Protein AF-A0A817MST2-F1 (afdb_monomer)

Radius of gyration: 18.47 Å; Cα contacts (8 Å, |Δi|>4): 54; chains: 1; bounding box: 35×29×58 Å

Foldseek 3Di:
DDPPPPPDDDPDPQDPDDPDDPDPVQQADPVRAGFFPDWDFDPDPGDIDTGGDGPVRVVCVVPDPDDDDDPPPPDDRPNDDDD

Solvent-accessible surface area (backbone atoms only — not comparable to full-atom values): 5932 Å² total; per-residue (Å²): 135,90,79,77,76,82,88,77,82,82,76,77,78,79,73,86,82,71,92,82,71,85,58,75,80,64,39,34,46,97,86,70,44,67,20,53,75,40,80,46,73,53,76,99,74,74,51,70,52,71,43,75,46,44,72,67,57,50,51,49,62,76,72,46,96,73,83,89,78,81,78,80,80,80,75,65,57,95,83,46,87,81,132

pLDDT: mean 71.88, std 14.33, range [45.09, 91.25]

Structure (mmCIF, N/CA/C/O backbone):
data_AF-A0A817MST2-F1
#
_entry.id   AF-A0A817MST2-F1
#
loop_
_atom_site.group_PDB
_atom_site.id
_atom_site.type_symbol
_atom_site.label_atom_id
_atom_site.label_alt_id
_atom_site.label_comp_id
_atom_site.label_asym_id
_atom_site.label_entity_id
_atom_site.label_seq_id
_atom_site.pdbx_PDB_ins_code
_atom_site.Cartn_x
_atom_site.Cartn_y
_atom_site.Cartn_z
_atom_site.occupancy
_atom_site.B_iso_or_equiv
_atom_site.auth_seq_id
_atom_site.auth_comp_id
_atom_site.auth_asym_id
_atom_site.auth_atom_id
_atom_site.pdbx_PDB_model_num
ATOM 1 N N . SER A 1 1 ? -10.956 1.103 -49.851 1.00 45.09 1 SER A N 1
ATOM 2 C CA . SER A 1 1 ? -10.549 2.423 -49.334 1.00 45.09 1 SER A CA 1
ATOM 3 C C . SER A 1 1 ? -9.920 2.270 -47.966 1.00 45.09 1 SER A C 1
ATOM 5 O O . SER A 1 1 ? -10.584 1.833 -47.034 1.00 45.09 1 SER A O 1
ATOM 7 N N . GLY A 1 2 ? -8.607 2.497 -47.887 1.00 47.38 2 GLY A N 1
ATOM 8 C CA . GLY A 1 2 ? -7.784 2.205 -46.718 1.00 47.38 2 GLY A CA 1
ATOM 9 C C . GLY A 1 2 ? -8.027 3.175 -45.567 1.00 47.38 2 GLY A C 1
ATOM 10 O O . GLY A 1 2 ? -7.613 4.325 -45.618 1.00 47.38 2 GLY A O 1
ATOM 11 N N . LEU A 1 3 ? -8.640 2.674 -44.500 1.00 50.56 3 LEU A N 1
ATOM 12 C CA . LEU A 1 3 ? -8.618 3.287 -43.173 1.00 50.56 3 LEU A CA 1
ATOM 13 C C . LEU A 1 3 ? -7.688 2.468 -42.271 1.00 50.56 3 LEU A C 1
ATOM 15 O O . LEU A 1 3 ? -8.052 2.042 -41.177 1.00 50.56 3 LEU A O 1
ATOM 19 N N . HIS A 1 4 ? -6.454 2.245 -42.734 1.00 48.72 4 HIS A N 1
ATOM 20 C CA . HIS A 1 4 ? -5.359 1.907 -41.834 1.00 48.72 4 HIS A CA 1
ATOM 21 C C . HIS A 1 4 ? -5.102 3.157 -40.987 1.00 48.72 4 HIS A C 1
ATOM 23 O O . HIS A 1 4 ? -4.363 4.056 -41.374 1.00 48.72 4 HIS A O 1
ATOM 29 N N . LYS A 1 5 ? -5.795 3.254 -39.847 1.00 51.91 5 LYS A N 1
ATOM 30 C CA . LYS A 1 5 ? -5.532 4.262 -38.820 1.00 51.91 5 LYS A CA 1
ATOM 31 C C . LYS A 1 5 ? -4.067 4.141 -38.416 1.00 51.91 5 LYS A C 1
ATOM 33 O O . LYS A 1 5 ? -3.691 3.243 -37.666 1.00 51.91 5 LYS A O 1
ATOM 38 N N . THR A 1 6 ? -3.253 5.069 -38.897 1.00 54.38 6 THR A N 1
ATOM 39 C CA . THR A 1 6 ? -1.857 5.284 -38.525 1.00 54.38 6 THR A CA 1
ATOM 40 C C . THR A 1 6 ? -1.768 5.737 -37.058 1.00 54.38 6 THR A C 1
ATOM 42 O O . THR A 1 6 ? -1.405 6.867 -36.763 1.00 54.38 6 THR A O 1
ATOM 45 N N . ARG A 1 7 ? -2.117 4.871 -36.094 1.00 53.34 7 ARG A N 1
ATOM 46 C CA . ARG A 1 7 ? -1.907 5.086 -34.646 1.00 53.34 7 ARG A CA 1
ATOM 47 C C . ARG A 1 7 ? -0.498 4.666 -34.226 1.00 53.34 7 ARG A C 1
ATOM 49 O O . ARG A 1 7 ? -0.309 3.898 -33.289 1.00 53.34 7 ARG A O 1
ATOM 56 N N . ARG A 1 8 ? 0.513 5.132 -34.948 1.00 58.72 8 ARG A N 1
ATOM 57 C CA . ARG A 1 8 ? 1.912 4.972 -34.544 1.00 58.72 8 ARG A CA 1
ATOM 58 C C . ARG A 1 8 ? 2.629 6.278 -34.801 1.00 58.72 8 ARG A C 1
ATOM 60 O O . ARG A 1 8 ? 3.197 6.450 -35.871 1.00 58.72 8 ARG A O 1
ATOM 67 N N . ARG A 1 9 ? 2.568 7.195 -33.838 1.00 54.22 9 ARG A N 1
ATOM 68 C CA . ARG A 1 9 ? 3.556 8.266 -33.657 1.00 54.22 9 ARG A CA 1
ATOM 69 C C . ARG A 1 9 ? 3.326 8.901 -32.287 1.00 54.22 9 ARG A C 1
ATOM 71 O O . ARG A 1 9 ? 2.287 9.502 -32.062 1.00 54.22 9 ARG A O 1
ATOM 78 N N . ALA A 1 10 ? 4.303 8.706 -31.404 1.00 61.12 10 ALA A N 1
ATOM 79 C CA . ALA A 1 10 ? 4.419 9.279 -30.063 1.00 61.12 10 ALA A CA 1
ATOM 80 C C . ALA A 1 10 ? 3.478 8.727 -28.974 1.00 61.12 10 ALA A C 1
ATOM 82 O O . ALA A 1 10 ? 2.849 9.486 -28.245 1.00 61.12 10 ALA A O 1
ATOM 83 N N . LEU A 1 11 ? 3.446 7.403 -28.788 1.00 59.66 11 LEU A N 1
ATOM 84 C CA . LEU A 1 11 ? 3.261 6.919 -27.416 1.00 59.66 11 LEU A CA 1
ATOM 85 C C . LEU A 1 11 ? 4.595 7.148 -26.690 1.00 59.66 11 LEU A C 1
ATOM 87 O O . LEU A 1 11 ? 5.630 6.784 -27.261 1.00 59.66 11 LEU A O 1
ATOM 91 N N . PRO A 1 12 ? 4.610 7.782 -25.504 1.00 64.69 12 PRO A N 1
ATOM 92 C CA . PRO A 1 12 ? 5.834 7.883 -24.726 1.00 64.69 12 PRO A CA 1
ATOM 93 C C . PRO A 1 12 ? 6.371 6.467 -24.476 1.00 64.69 12 PRO A C 1
ATOM 95 O O . PRO A 1 12 ? 5.571 5.545 -24.268 1.00 64.69 12 PRO A O 1
ATOM 98 N N . PRO A 1 13 ? 7.697 6.262 -24.548 1.00 66.25 13 PRO A N 1
ATOM 99 C CA . PRO A 1 13 ? 8.278 4.971 -24.220 1.00 66.25 13 PRO A CA 1
ATOM 100 C C . PRO A 1 13 ? 7.824 4.575 -22.816 1.00 66.25 13 PRO A C 1
ATOM 102 O O . PRO A 1 13 ? 7.787 5.415 -21.913 1.00 66.25 13 PRO A O 1
ATOM 105 N N . VAL A 1 14 ? 7.441 3.307 -22.653 1.00 60.59 14 VAL A N 1
ATOM 106 C CA . VAL A 1 14 ? 7.072 2.782 -21.339 1.00 60.59 14 VAL A CA 1
ATOM 107 C C . VAL A 1 14 ? 8.292 2.966 -20.434 1.00 60.59 14 VAL A C 1
ATOM 109 O O . VAL A 1 14 ? 9.374 2.502 -20.796 1.00 60.59 14 VAL A O 1
ATOM 112 N N . PRO A 1 15 ? 8.174 3.688 -19.309 1.00 64.38 15 PRO A N 1
ATOM 113 C CA . PRO A 1 15 ? 9.312 3.892 -18.431 1.00 64.38 15 PRO A CA 1
ATOM 114 C C . PRO A 1 15 ? 9.772 2.535 -17.895 1.00 64.38 15 PRO A C 1
ATOM 116 O O . PRO A 1 15 ? 8.967 1.777 -17.361 1.00 64.38 15 PRO A O 1
ATOM 119 N N . HIS A 1 16 ? 11.057 2.227 -18.083 1.00 59.66 16 HIS A N 1
ATOM 120 C CA . HIS A 1 16 ? 11.668 0.964 -17.653 1.00 59.66 16 HIS A CA 1
ATOM 121 C C . HIS A 1 16 ? 12.273 1.055 -16.250 1.00 59.66 16 HIS A C 1
ATOM 123 O O . HIS A 1 16 ? 12.262 0.071 -15.527 1.00 59.66 16 HIS A O 1
ATOM 129 N N . ASP A 1 17 ? 12.722 2.248 -15.849 1.00 61.47 17 ASP A N 1
ATOM 130 C CA . ASP A 1 17 ? 13.277 2.519 -14.526 1.00 61.47 17 ASP A CA 1
ATOM 131 C C . ASP A 1 17 ? 12.805 3.890 -14.054 1.00 61.47 17 ASP A C 1
ATOM 133 O O . ASP A 1 17 ? 13.332 4.935 -14.443 1.00 61.47 17 ASP A O 1
ATOM 137 N N . GLN A 1 18 ? 11.790 3.902 -13.195 1.00 61.19 18 GLN A N 1
ATOM 138 C CA . GLN A 1 18 ? 11.391 5.108 -12.488 1.00 61.19 18 GLN A CA 1
ATOM 139 C C . GLN A 1 18 ? 11.515 4.854 -10.993 1.00 61.19 18 GLN A C 1
ATOM 141 O O . GLN A 1 18 ? 10.934 3.912 -10.454 1.00 61.19 18 GLN A O 1
ATOM 146 N N . LYS A 1 19 ? 12.253 5.728 -10.297 1.00 65.38 19 LYS A N 1
ATOM 147 C CA . LYS A 1 19 ? 12.187 5.816 -8.835 1.00 65.38 19 LYS A CA 1
ATOM 148 C C . LYS A 1 19 ? 10.778 6.278 -8.471 1.00 65.38 19 LYS A C 1
ATOM 150 O O . LYS A 1 19 ? 10.522 7.472 -8.348 1.00 65.38 19 LYS A O 1
ATOM 155 N N . PHE A 1 20 ? 9.852 5.333 -8.358 1.00 71.25 20 PHE A N 1
ATOM 156 C CA . PHE A 1 20 ? 8.484 5.623 -7.970 1.00 71.25 20 PHE A CA 1
ATOM 157 C C . PHE A 1 20 ? 8.501 6.044 -6.499 1.00 71.25 20 PHE A C 1
ATOM 159 O O . PHE A 1 20 ? 8.901 5.278 -5.618 1.00 71.25 20 PHE A O 1
ATOM 166 N N . VAL A 1 21 ? 8.122 7.290 -6.239 1.00 78.75 21 VAL A N 1
ATOM 167 C CA . VAL A 1 21 ? 7.832 7.815 -4.903 1.00 78.75 21 VAL A CA 1
ATOM 168 C C . VAL A 1 21 ? 6.329 8.010 -4.872 1.00 78.75 21 VAL A C 1
ATOM 170 O O . VAL A 1 21 ? 5.793 8.644 -5.775 1.00 78.75 21 VAL A O 1
ATOM 173 N N . VAL A 1 22 ? 5.652 7.420 -3.886 1.00 81.44 22 VAL A N 1
ATOM 174 C CA . VAL A 1 22 ? 4.198 7.580 -3.763 1.00 81.44 22 VAL A CA 1
ATOM 175 C C . VAL A 1 22 ? 3.923 9.016 -3.310 1.00 81.44 22 VAL A C 1
ATOM 177 O O . VAL A 1 22 ? 4.457 9.420 -2.275 1.00 81.44 22 VAL A O 1
ATOM 180 N N . PRO A 1 23 ? 3.145 9.805 -4.071 1.00 85.06 23 PRO A N 1
ATOM 181 C CA . PRO A 1 23 ? 2.794 11.158 -3.661 1.00 85.06 23 PRO A CA 1
ATOM 182 C C . PRO A 1 23 ? 2.003 11.175 -2.340 1.00 85.06 23 PRO A C 1
ATOM 184 O O . PRO A 1 23 ? 1.180 10.281 -2.132 1.00 85.06 23 PRO A O 1
ATOM 187 N N . PRO A 1 24 ? 2.165 12.208 -1.487 1.00 83.06 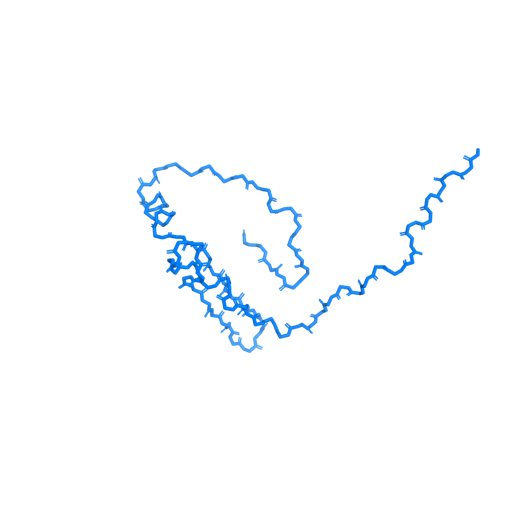24 PRO A N 1
ATOM 188 C CA . PRO A 1 24 ? 1.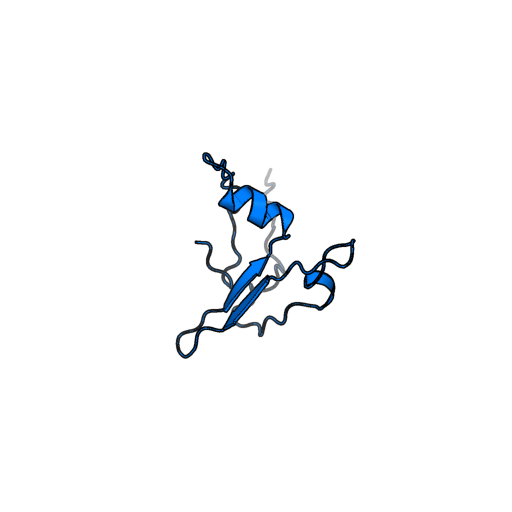470 12.301 -0.198 1.00 83.06 24 PRO A CA 1
ATOM 189 C C . PRO A 1 24 ? -0.053 12.181 -0.296 1.00 83.06 24 PRO A C 1
ATOM 191 O O . PRO A 1 24 ? -0.685 11.607 0.581 1.00 83.06 24 PRO A O 1
ATOM 194 N N . VAL A 1 25 ? -0.634 12.657 -1.401 1.00 85.31 25 VAL A N 1
ATOM 195 C CA . VAL A 1 25 ? -2.082 12.603 -1.664 1.00 85.31 25 VAL A CA 1
ATOM 196 C C . VAL A 1 25 ? -2.652 11.184 -1.761 1.00 85.31 25 VAL A C 1
ATOM 198 O O . VAL A 1 25 ? -3.859 11.026 -1.668 1.00 85.31 25 VAL A O 1
ATOM 201 N N . TYR A 1 26 ? -1.810 10.163 -1.950 1.00 82.31 26 TYR A N 1
ATOM 202 C CA . TYR A 1 26 ? -2.228 8.756 -1.987 1.00 82.31 26 TYR A CA 1
ATOM 203 C C . TYR A 1 26 ? -1.924 8.007 -0.685 1.00 82.31 26 TYR A C 1
ATOM 205 O O . TYR A 1 26 ? -2.169 6.804 -0.594 1.00 82.31 26 TYR A O 1
ATOM 213 N N . LEU A 1 27 ? -1.350 8.687 0.312 1.00 86.38 27 LEU A N 1
ATOM 214 C CA . LEU A 1 27 ? -1.124 8.102 1.633 1.00 86.38 27 LEU A CA 1
ATOM 215 C C . LEU A 1 27 ? -2.418 8.046 2.445 1.00 86.38 27 LEU A C 1
ATOM 217 O O . LEU A 1 27 ? -2.534 7.202 3.334 1.00 86.38 27 LEU A O 1
ATOM 221 N N . GLU A 1 28 ? -3.375 8.916 2.119 1.00 91.25 28 GLU A N 1
ATOM 222 C CA . GLU A 1 28 ? -4.626 9.097 2.844 1.00 91.25 28 GLU A CA 1
ATOM 223 C C . GLU A 1 28 ? -5.845 9.037 1.910 1.00 91.25 28 GLU A C 1
ATOM 225 O O . GLU A 1 28 ? -5.752 9.321 0.715 1.00 91.25 28 GLU A O 1
ATOM 230 N N . THR A 1 29 ? -7.000 8.672 2.464 1.00 86.38 29 THR A N 1
ATOM 231 C CA . THR A 1 29 ? -8.309 8.792 1.810 1.00 86.38 29 THR A CA 1
ATOM 232 C C . THR A 1 29 ? -8.771 10.257 1.785 1.00 86.38 29 THR A C 1
ATOM 234 O O . THR A 1 29 ? -8.208 11.120 2.461 1.00 86.38 29 THR A O 1
ATOM 237 N N . TYR A 1 30 ? -9.857 10.566 1.065 1.00 87.25 30 TYR A N 1
ATOM 238 C CA . TYR A 1 30 ? -10.482 11.901 1.119 1.00 87.25 30 TYR A CA 1
ATOM 239 C C . TYR A 1 30 ? -10.953 12.301 2.529 1.00 87.25 30 TYR A C 1
ATOM 241 O O . TYR A 1 30 ? -11.060 13.491 2.824 1.00 87.25 30 TYR A O 1
ATOM 249 N N . SER A 1 31 ? -11.183 11.317 3.401 1.00 87.56 31 SER A N 1
ATOM 250 C CA . SER A 1 31 ? -11.551 11.496 4.809 1.00 87.56 31 SER A CA 1
ATOM 251 C C . SER A 1 31 ? -10.339 11.653 5.738 1.00 87.56 31 SER A C 1
ATOM 253 O O . SER A 1 31 ? -10.519 11.747 6.949 1.00 87.56 31 SER A O 1
ATOM 255 N N . LYS A 1 32 ? -9.115 11.729 5.188 1.00 84.75 32 LYS A N 1
ATOM 256 C CA . LYS A 1 32 ? -7.831 11.808 5.915 1.00 84.75 32 LYS A CA 1
ATOM 257 C C . LYS A 1 32 ? -7.476 10.557 6.725 1.00 84.75 32 LYS A C 1
ATOM 259 O O . LYS A 1 32 ? -6.744 10.626 7.710 1.00 84.75 32 LYS A O 1
ATOM 264 N N . GLU A 1 33 ? -7.985 9.401 6.319 1.00 86.31 33 GLU A N 1
ATOM 265 C CA . GLU A 1 33 ? -7.634 8.123 6.941 1.00 86.31 33 GLU A CA 1
ATOM 266 C C . GLU A 1 33 ? -6.447 7.505 6.218 1.00 86.31 33 GLU A C 1
ATOM 268 O O . GLU A 1 33 ? -6.327 7.627 5.000 1.00 86.31 33 GLU A O 1
ATOM 273 N N . ARG A 1 34 ? -5.568 6.813 6.947 1.00 86.31 34 ARG A N 1
ATOM 274 C CA . ARG A 1 34 ? -4.404 6.156 6.344 1.00 86.31 34 ARG A CA 1
ATOM 275 C C . ARG A 1 34 ? -4.859 5.087 5.349 1.00 86.31 34 ARG A C 1
ATOM 277 O O . ARG A 1 34 ? -5.541 4.145 5.735 1.00 86.31 34 ARG A O 1
ATOM 284 N N . PHE A 1 35 ? -4.409 5.215 4.103 1.00 89.44 35 PHE A N 1
ATOM 285 C CA . PHE A 1 35 ? -4.755 4.309 3.009 1.00 89.44 35 PHE A CA 1
ATOM 286 C C . PHE A 1 35 ? -3.568 3.461 2.540 1.00 89.44 35 PHE A C 1
ATOM 288 O O . PHE A 1 35 ? -3.714 2.261 2.322 1.00 89.44 35 PHE A O 1
ATOM 295 N N . LEU A 1 36 ? -2.365 4.038 2.433 1.00 89.25 36 LEU A N 1
ATOM 296 C CA . LEU A 1 36 ? -1.145 3.249 2.226 1.00 89.25 36 LEU A CA 1
ATOM 297 C C . LEU A 1 36 ? -0.730 2.621 3.563 1.00 89.25 36 LEU A C 1
ATOM 299 O O . LEU A 1 36 ? -0.125 3.279 4.412 1.00 89.25 36 LEU A O 1
ATOM 303 N N . ILE A 1 37 ? -1.058 1.346 3.753 1.00 88.50 37 ILE A N 1
ATOM 304 C CA . ILE A 1 37 ? -0.813 0.630 5.013 1.00 88.50 37 ILE A CA 1
ATOM 305 C C . ILE A 1 37 ? 0.544 -0.072 5.045 1.00 88.50 37 ILE A C 1
ATOM 307 O O . ILE A 1 37 ? 1.089 -0.317 6.120 1.00 88.50 37 ILE A O 1
ATOM 311 N N . TYR A 1 38 ? 1.107 -0.384 3.876 1.00 85.81 38 TYR A N 1
ATOM 312 C CA . TYR A 1 38 ? 2.386 -1.068 3.773 1.00 85.81 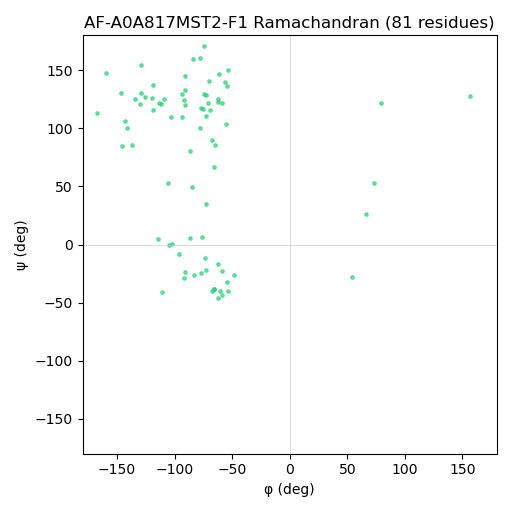38 TYR A CA 1
ATOM 313 C C . TYR A 1 38 ? 3.149 -0.607 2.538 1.00 85.81 38 TYR A C 1
ATOM 315 O O . TYR A 1 38 ? 2.622 -0.617 1.429 1.00 85.81 38 TYR A O 1
ATOM 323 N N . ASP A 1 39 ? 4.413 -0.245 2.728 1.00 86.12 39 ASP A N 1
ATOM 324 C CA . ASP A 1 39 ? 5.342 0.072 1.651 1.00 86.12 39 ASP A CA 1
ATOM 325 C C . ASP A 1 39 ? 6.730 -0.431 2.030 1.00 86.12 39 ASP A C 1
ATOM 327 O O . ASP A 1 39 ? 7.406 0.125 2.899 1.00 86.12 39 ASP A O 1
ATOM 331 N N . LYS A 1 40 ? 7.154 -1.520 1.389 1.00 84.25 40 LYS A N 1
ATOM 332 C CA . LYS A 1 40 ? 8.468 -2.111 1.616 1.00 84.25 40 LYS A CA 1
ATOM 333 C C . LYS A 1 40 ? 9.177 -2.341 0.298 1.00 84.25 40 LYS A C 1
ATOM 335 O O . LYS A 1 40 ? 8.750 -3.126 -0.548 1.00 84.25 40 LYS A O 1
ATOM 340 N N . ARG A 1 41 ? 10.342 -1.714 0.167 1.00 78.56 41 ARG A N 1
ATOM 341 C CA . ARG A 1 41 ? 11.314 -2.047 -0.874 1.00 78.56 41 ARG A CA 1
ATOM 342 C C . ARG A 1 41 ? 12.030 -3.335 -0.460 1.00 78.56 41 ARG A C 1
ATOM 344 O O . ARG A 1 41 ? 12.675 -3.366 0.588 1.00 78.56 41 ARG A O 1
ATOM 351 N N . LYS A 1 42 ? 11.889 -4.410 -1.239 1.00 70.50 42 LYS A N 1
ATOM 352 C CA . LYS A 1 42 ? 12.729 -5.607 -1.096 1.00 70.50 42 LYS A CA 1
ATOM 353 C C . LYS A 1 42 ? 14.148 -5.262 -1.555 1.00 70.50 42 LYS A C 1
ATOM 355 O O . LYS A 1 42 ? 14.339 -4.485 -2.490 1.00 70.50 42 LYS A O 1
ATOM 360 N N . SER A 1 43 ? 15.145 -5.787 -0.846 1.00 62.31 43 SER A N 1
ATOM 361 C CA . SER A 1 43 ? 16.553 -5.507 -1.128 1.00 62.31 43 SER A CA 1
ATOM 362 C C . SER A 1 43 ? 17.078 -6.310 -2.327 1.00 62.31 43 SER A C 1
ATOM 364 O O . SER A 1 43 ? 16.498 -7.321 -2.714 1.00 62.31 43 SER A O 1
ATOM 366 N N . GLN A 1 44 ? 18.190 -5.807 -2.875 1.00 52.34 44 GLN A N 1
ATOM 367 C CA . GLN A 1 44 ? 19.160 -6.361 -3.842 1.00 52.34 44 GLN A CA 1
ATOM 368 C C . GLN A 1 44 ? 18.662 -6.908 -5.197 1.00 52.34 44 GLN A C 1
ATOM 370 O O . GLN A 1 44 ? 19.402 -6.786 -6.166 1.00 52.34 44 GLN A O 1
ATOM 375 N N . TYR A 1 45 ? 17.430 -7.410 -5.316 1.00 54.25 45 TYR A N 1
ATOM 376 C CA . TYR A 1 45 ? 16.921 -8.067 -6.535 1.00 54.25 45 TYR A CA 1
ATOM 377 C C . TYR A 1 45 ? 15.781 -7.327 -7.248 1.00 54.25 45 TYR A C 1
ATOM 379 O O . TYR A 1 45 ? 15.266 -7.821 -8.242 1.00 54.25 45 TYR A O 1
ATOM 387 N N . GLY A 1 46 ? 15.421 -6.128 -6.779 1.00 61.50 46 GLY A N 1
ATOM 388 C CA . GLY A 1 46 ? 14.371 -5.313 -7.392 1.00 61.50 46 GLY A CA 1
ATOM 389 C C . GLY A 1 46 ? 12.972 -5.781 -6.989 1.00 61.50 46 GLY A C 1
ATOM 390 O O . GLY A 1 46 ? 12.597 -6.933 -7.151 1.00 61.50 46 GLY A O 1
ATOM 391 N N . GLY A 1 47 ? 12.197 -4.879 -6.394 1.00 73.44 47 GLY A N 1
ATOM 392 C CA . GLY A 1 47 ? 10.804 -5.140 -6.042 1.00 73.44 47 GLY A CA 1
ATOM 393 C C . GLY A 1 47 ? 10.338 -4.233 -4.913 1.00 73.44 47 GLY A C 1
ATOM 394 O O . GLY A 1 47 ? 10.973 -4.146 -3.863 1.00 73.44 47 GLY A O 1
ATOM 395 N N . ARG A 1 48 ? 9.222 -3.536 -5.112 1.00 79.62 48 ARG A N 1
ATOM 396 C CA . ARG A 1 48 ? 8.567 -2.722 -4.084 1.00 79.62 48 ARG A CA 1
ATOM 397 C C . ARG A 1 48 ? 7.173 -3.287 -3.871 1.00 79.62 48 ARG A C 1
ATOM 399 O O . ARG A 1 48 ? 6.364 -3.254 -4.788 1.00 79.62 48 ARG A O 1
ATOM 406 N N . LEU A 1 49 ? 6.910 -3.798 -2.673 1.00 80.19 49 LEU A N 1
ATOM 407 C CA . LEU A 1 49 ? 5.576 -4.236 -2.286 1.00 80.19 49 LEU A CA 1
ATOM 408 C C . LEU A 1 49 ? 4.860 -3.059 -1.632 1.00 80.19 49 LEU A C 1
ATOM 410 O O . LEU A 1 49 ? 5.325 -2.544 -0.614 1.00 80.19 49 LEU A O 1
ATOM 414 N N . MET A 1 50 ? 3.744 -2.657 -2.225 1.00 83.31 50 MET A N 1
ATOM 415 C CA . MET A 1 50 ? 2.847 -1.645 -1.679 1.00 83.31 50 MET A CA 1
ATOM 416 C C . MET A 1 50 ? 1.484 -2.285 -1.443 1.00 83.31 50 MET A C 1
ATOM 418 O O . MET A 1 50 ? 1.010 -3.034 -2.294 1.00 83.31 50 MET A O 1
ATOM 422 N N . MET A 1 51 ? 0.861 -1.989 -0.308 1.00 85.19 51 MET A N 1
ATOM 423 C CA . MET A 1 51 ? -0.513 -2.387 -0.018 1.00 85.19 51 MET A CA 1
ATOM 424 C C . MET A 1 51 ? -1.316 -1.155 0.365 1.00 85.19 51 MET A C 1
ATOM 426 O O . MET A 1 51 ? -0.930 -0.402 1.265 1.00 85.19 51 MET A O 1
ATOM 430 N N . PHE A 1 52 ? -2.437 -0.985 -0.323 1.00 87.19 52 PHE A N 1
ATOM 431 C CA . PHE A 1 52 ? -3.400 0.073 -0.081 1.00 87.19 52 PHE A CA 1
ATOM 432 C C . PHE A 1 52 ? -4.689 -0.568 0.422 1.00 87.19 52 PHE A C 1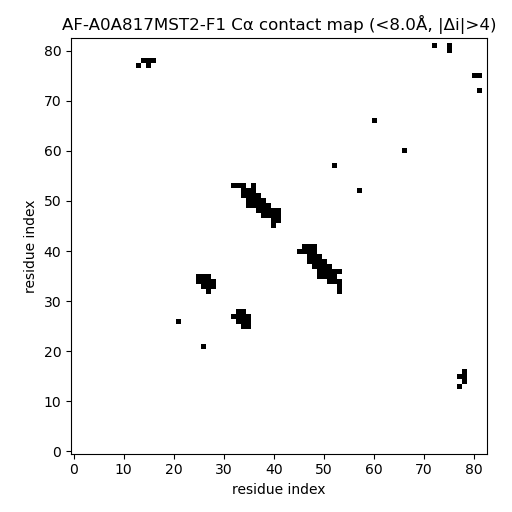
ATOM 434 O O . PHE A 1 52 ? -5.234 -1.436 -0.258 1.00 87.19 52 PHE A O 1
ATOM 441 N N . ALA A 1 53 ? -5.142 -0.177 1.608 1.00 88.62 53 ALA A N 1
ATOM 442 C CA . ALA A 1 53 ? -6.416 -0.610 2.164 1.00 88.62 53 ALA A CA 1
ATOM 443 C C . ALA A 1 53 ? -6.874 0.369 3.249 1.00 88.62 53 ALA A C 1
ATOM 445 O O . ALA A 1 53 ? -6.047 0.934 3.966 1.00 88.62 53 ALA A O 1
ATOM 446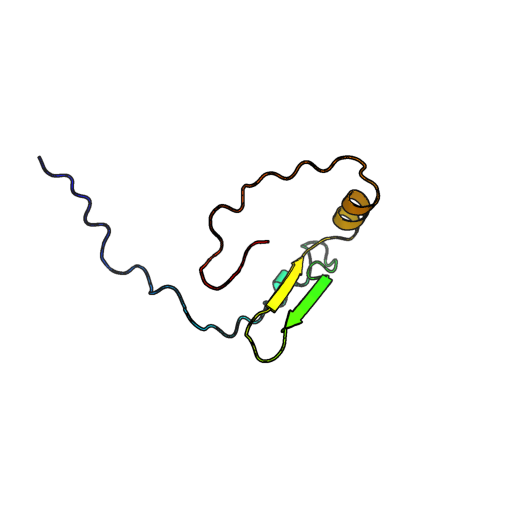 N N . SER A 1 54 ? -8.184 0.540 3.391 1.00 88.12 54 SER A N 1
ATOM 447 C CA . SER A 1 54 ? -8.771 1.173 4.570 1.00 88.12 54 SER A CA 1
ATOM 448 C C . SER A 1 54 ? -8.952 0.152 5.706 1.00 88.12 54 SER A C 1
ATOM 450 O O . SER A 1 54 ? -8.987 -1.058 5.446 1.00 88.12 54 SER A O 1
ATOM 452 N N . PRO A 1 55 ? -9.078 0.597 6.969 1.00 84.50 55 PRO A N 1
ATOM 453 C CA . PRO A 1 55 ? -9.385 -0.292 8.089 1.00 84.50 55 PRO A CA 1
ATOM 454 C C . PRO A 1 55 ? -10.644 -1.136 7.858 1.00 84.50 55 PRO A C 1
ATOM 456 O O . PRO A 1 55 ? -10.634 -2.328 8.139 1.00 84.50 55 PRO A O 1
ATOM 459 N N . GLU A 1 56 ? -11.689 -0.554 7.270 1.00 87.06 56 GLU A N 1
ATOM 460 C CA . GLU A 1 56 ? -12.955 -1.234 6.974 1.00 87.06 56 GLU A CA 1
ATOM 461 C C . GLU A 1 56 ? -12.758 -2.331 5.922 1.00 87.06 56 GLU A C 1
ATOM 463 O O . GLU A 1 56 ? -13.327 -3.412 6.031 1.00 87.06 56 GLU A O 1
ATOM 468 N N . GLN A 1 57 ? -11.914 -2.084 4.915 1.00 86.12 57 GLN A N 1
ATOM 469 C CA . GLN A 1 57 ? -11.577 -3.090 3.906 1.00 86.12 57 GLN A CA 1
ATOM 470 C C . GLN A 1 57 ? -10.805 -4.266 4.512 1.00 86.12 57 GLN A C 1
ATOM 472 O O . GLN A 1 57 ? -11.042 -5.410 4.130 1.00 86.12 57 GLN A O 1
ATOM 477 N N . LEU A 1 58 ? -9.897 -3.999 5.456 1.00 86.38 58 LEU A N 1
ATOM 478 C CA . LEU A 1 58 ? -9.189 -5.052 6.187 1.00 86.38 58 LEU A CA 1
ATOM 479 C C . LEU A 1 58 ? -10.130 -5.834 7.102 1.00 86.38 58 LEU A C 1
ATOM 481 O O . LEU A 1 58 ? -10.021 -7.053 7.182 1.00 86.38 58 LEU A O 1
ATOM 485 N N . ASP A 1 59 ? -11.055 -5.150 7.768 1.00 88.94 59 ASP A N 1
ATOM 486 C CA . ASP A 1 59 ? -12.027 -5.781 8.655 1.00 88.94 59 ASP A CA 1
ATOM 487 C C . ASP A 1 59 ? -12.930 -6.751 7.886 1.00 88.94 59 ASP A C 1
ATOM 489 O O . ASP A 1 59 ? -13.072 -7.913 8.268 1.00 88.94 59 ASP A O 1
ATOM 493 N N . VAL A 1 60 ? -13.433 -6.319 6.724 1.00 87.12 60 VAL A N 1
ATOM 494 C CA . VAL A 1 60 ? -14.156 -7.188 5.787 1.00 87.12 60 VAL A CA 1
ATOM 495 C C . VAL A 1 60 ? -13.272 -8.349 5.335 1.00 87.12 60 VAL A C 1
ATOM 497 O O . VAL A 1 60 ? -13.740 -9.484 5.319 1.00 87.12 60 VAL A O 1
ATOM 500 N N . LEU A 1 61 ? -12.000 -8.110 5.004 1.00 85.00 61 LEU A N 1
ATOM 501 C CA . LEU A 1 61 ? -11.083 -9.167 4.568 1.00 85.00 61 LEU A CA 1
ATOM 502 C C . LEU A 1 61 ? -10.873 -10.249 5.641 1.00 85.00 61 LEU A C 1
ATOM 504 O O . LEU A 1 61 ? -10.804 -11.426 5.297 1.00 85.00 61 LEU A O 1
ATOM 508 N N . PHE A 1 62 ? -10.765 -9.871 6.917 1.00 87.06 62 PHE A N 1
ATOM 509 C CA . PHE A 1 62 ? -10.506 -10.813 8.012 1.00 87.06 62 PHE A CA 1
ATOM 510 C C . PHE A 1 62 ? -11.757 -11.525 8.533 1.00 87.06 62 PHE A C 1
ATOM 512 O O . PHE A 1 62 ? -11.633 -12.631 9.057 1.00 87.06 62 PHE A O 1
ATOM 519 N N . HIS A 1 63 ? -12.937 -10.921 8.390 1.00 89.69 63 HIS A N 1
ATOM 520 C CA . HIS A 1 63 ? -14.193 -11.471 8.910 1.00 89.69 63 HIS A CA 1
ATOM 521 C C . HIS A 1 63 ? -15.106 -12.078 7.835 1.00 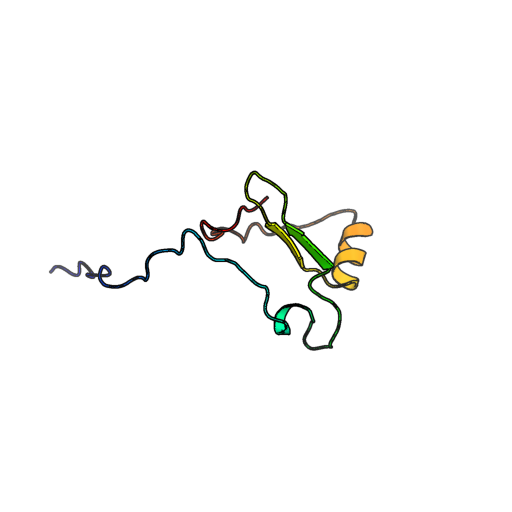89.69 63 HIS A C 1
ATOM 523 O O . HIS A 1 63 ? -16.186 -12.566 8.165 1.00 89.69 63 HIS A O 1
ATOM 529 N N . SER A 1 64 ? -14.705 -12.061 6.560 1.00 85.44 64 SER A N 1
ATOM 530 C CA . SER A 1 64 ? -15.481 -12.679 5.478 1.00 85.44 64 SER A CA 1
ATOM 531 C C . SER A 1 64 ? -15.060 -14.124 5.232 1.00 85.44 64 SER A C 1
ATOM 533 O O . SER A 1 64 ? -13.913 -14.391 4.881 1.00 85.4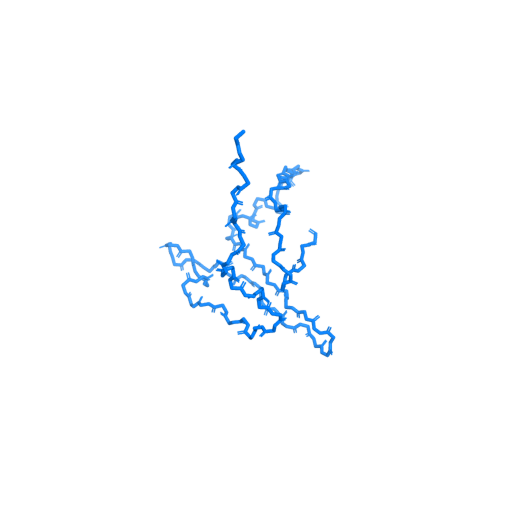4 64 SER A O 1
ATOM 535 N N . ASP A 1 65 ? -16.020 -15.048 5.297 1.00 87.19 65 ASP A N 1
ATOM 536 C CA . ASP A 1 65 ? -15.811 -16.459 4.935 1.00 87.19 65 ASP A CA 1
ATOM 537 C C . ASP A 1 65 ? -15.668 -16.672 3.415 1.00 87.19 65 ASP A C 1
ATOM 539 O O . ASP A 1 65 ? -15.132 -17.684 2.961 1.00 87.19 65 ASP A O 1
ATOM 543 N N . ILE A 1 66 ? -16.172 -15.728 2.609 1.00 82.38 66 ILE A N 1
ATOM 54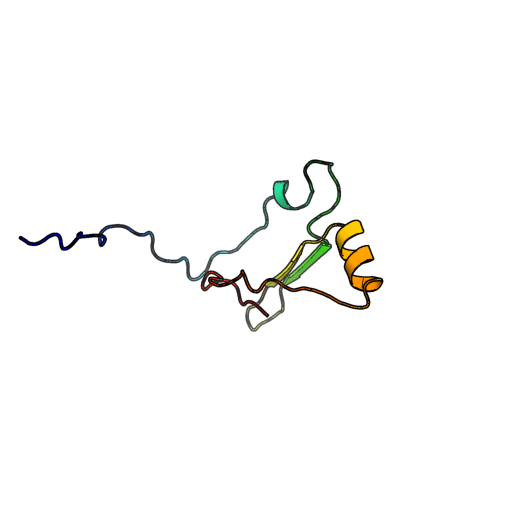4 C CA . ILE A 1 66 ? -16.185 -15.797 1.144 1.00 82.38 66 ILE A CA 1
ATOM 545 C C . ILE A 1 66 ? -15.724 -14.457 0.571 1.00 82.38 66 ILE A C 1
ATOM 547 O O . ILE A 1 66 ? -16.315 -13.415 0.850 1.00 82.38 66 ILE A O 1
ATOM 551 N N . LEU A 1 67 ? -14.700 -14.497 -0.284 1.00 74.56 67 LEU A N 1
ATOM 552 C CA . LEU A 1 67 ? -14.177 -13.331 -0.995 1.00 74.56 67 LEU A CA 1
ATOM 553 C C . LEU A 1 67 ? -14.476 -13.449 -2.489 1.00 74.56 67 LEU A C 1
ATOM 555 O O . LEU A 1 67 ? -14.029 -14.383 -3.156 1.00 74.56 67 LEU A O 1
ATOM 559 N N . PHE A 1 68 ? -15.200 -12.471 -3.027 1.00 70.12 68 PHE A N 1
ATOM 560 C CA . PHE A 1 68 ? -15.386 -12.322 -4.467 1.00 70.12 68 PHE A CA 1
ATOM 561 C C . PHE A 1 68 ? -14.322 -11.368 -5.000 1.00 70.12 68 PHE A C 1
ATOM 563 O O . PHE A 1 68 ? -14.358 -10.170 -4.726 1.00 70.12 68 PHE A O 1
ATOM 570 N N . VAL A 1 69 ? -13.364 -11.904 -5.751 1.00 67.88 69 VAL A N 1
ATOM 571 C CA . VAL A 1 69 ? -12.296 -11.114 -6.369 1.00 67.88 69 VAL A CA 1
ATOM 572 C C . VAL A 1 69 ? -12.619 -10.950 -7.850 1.00 67.88 69 VAL A C 1
ATOM 574 O O . VAL A 1 69 ? -12.563 -11.915 -8.611 1.00 67.88 69 VAL A O 1
ATOM 577 N N . ASP A 1 70 ? -12.978 -9.734 -8.261 1.00 62.53 70 ASP A N 1
ATOM 578 C CA . ASP A 1 70 ? -13.090 -9.403 -9.681 1.00 62.53 70 ASP A CA 1
ATOM 579 C C . ASP A 1 70 ? -11.676 -9.237 -10.258 1.00 62.53 70 ASP A C 1
ATOM 581 O O . ASP A 1 70 ? -10.899 -8.383 -9.831 1.00 62.53 70 ASP A O 1
ATOM 585 N N . GLY A 1 71 ? -11.312 -10.098 -11.208 1.00 54.97 71 GLY A N 1
ATOM 586 C CA . GLY A 1 71 ? -9.997 -10.135 -11.854 1.00 54.97 71 GLY A CA 1
ATOM 587 C C . GLY A 1 71 ? -9.755 -8.975 -12.828 1.00 54.97 71 GLY A C 1
ATOM 588 O O . GLY A 1 71 ? -9.118 -9.160 -13.866 1.00 54.97 71 GLY A O 1
ATOM 589 N N . THR A 1 72 ? -10.279 -7.782 -12.545 1.00 55.69 72 THR A N 1
ATOM 590 C CA . THR A 1 72 ? -10.231 -6.599 -13.418 1.00 55.69 72 THR A CA 1
ATOM 591 C C . THR A 1 72 ? -8.877 -5.884 -13.444 1.00 55.69 72 THR A C 1
ATOM 593 O O . THR A 1 72 ? -8.717 -4.883 -14.144 1.00 55.69 72 THR A O 1
ATOM 596 N N . PHE A 1 73 ? -7.844 -6.435 -12.812 1.00 50.31 73 PHE A N 1
ATOM 597 C CA . PHE A 1 73 ? -6.459 -6.032 -13.045 1.00 50.31 73 PHE A CA 1
ATOM 598 C C . PHE A 1 73 ? -5.908 -6.825 -14.237 1.00 50.31 73 PHE A C 1
ATOM 600 O O . PHE A 1 73 ? -5.277 -7.865 -14.094 1.00 50.31 73 PHE A O 1
ATOM 607 N N . ARG A 1 74 ? -6.236 -6.388 -15.457 1.00 46.66 74 ARG A N 1
ATOM 608 C CA . ARG A 1 74 ? -5.790 -7.068 -16.689 1.00 46.66 74 ARG A CA 1
ATOM 609 C C . ARG A 1 74 ? -4.538 -6.453 -17.314 1.00 46.66 74 ARG A C 1
ATOM 611 O O . ARG A 1 74 ? -4.008 -7.009 -18.270 1.00 46.66 74 ARG A O 1
ATOM 618 N N . VAL A 1 75 ? -4.075 -5.308 -16.807 1.00 50.56 75 VAL A N 1
ATOM 619 C CA . VAL A 1 75 ? -2.889 -4.618 -17.329 1.00 50.56 75 VAL A CA 1
ATOM 620 C C . VAL A 1 75 ? -2.148 -3.933 -16.182 1.00 50.56 75 VAL A C 1
ATOM 622 O O . VAL A 1 75 ? -2.349 -2.753 -15.905 1.00 50.56 75 VAL A O 1
ATOM 625 N N . SER A 1 76 ? -1.285 -4.680 -15.500 1.00 55.00 76 SER A N 1
ATOM 626 C CA . SER A 1 76 ? -0.257 -4.063 -14.670 1.00 55.00 76 SER A CA 1
ATOM 627 C C . SER A 1 76 ? 0.805 -3.452 -15.599 1.00 55.00 76 SER A C 1
ATOM 629 O O . SER A 1 76 ? 1.251 -4.136 -16.527 1.00 55.00 76 SER A O 1
ATOM 631 N N . PRO A 1 77 ? 1.193 -2.171 -15.445 1.00 60.06 77 PRO A N 1
ATOM 632 C CA . PRO A 1 77 ? 2.332 -1.623 -16.178 1.00 60.06 77 PRO A CA 1
ATOM 633 C C . PRO A 1 77 ? 3.571 -2.503 -15.959 1.00 60.06 77 PRO A C 1
ATOM 635 O O . PRO A 1 77 ? 3.715 -3.062 -14.881 1.00 60.06 77 PRO A O 1
ATOM 638 N N . ILE A 1 78 ? 4.498 -2.570 -16.924 1.00 62.97 78 ILE A N 1
ATOM 639 C CA . ILE A 1 78 ? 5.744 -3.378 -16.838 1.00 62.97 78 ILE A CA 1
ATOM 640 C C . ILE A 1 78 ? 6.516 -3.178 -15.517 1.00 62.97 78 ILE A C 1
ATOM 642 O O . ILE A 1 78 ? 7.236 -4.065 -15.077 1.00 62.97 78 ILE A O 1
ATOM 646 N N . LEU A 1 79 ? 6.355 -2.017 -14.883 1.00 60.59 79 LEU A N 1
ATOM 647 C CA . LEU A 1 79 ? 6.979 -1.653 -13.611 1.00 60.59 79 LEU A CA 1
ATOM 648 C C . LEU A 1 79 ? 6.378 -2.341 -12.374 1.00 60.59 79 LEU A C 1
ATOM 650 O O . LEU A 1 79 ? 6.936 -2.219 -11.284 1.00 60.59 79 LEU A O 1
ATOM 654 N N . PHE A 1 80 ? 5.232 -3.002 -12.510 1.00 60.31 80 PHE A N 1
ATOM 655 C CA . PHE A 1 80 ? 4.494 -3.597 -11.409 1.00 60.31 80 PHE A CA 1
ATOM 656 C C . PHE A 1 80 ? 4.162 -5.049 -11.739 1.00 60.31 80 PHE A C 1
ATOM 658 O O . PHE A 1 80 ? 3.610 -5.358 -12.795 1.00 60.31 80 PHE A O 1
ATOM 665 N N . GLU A 1 81 ? 4.457 -5.939 -10.802 1.00 60.72 81 GLU A N 1
ATOM 666 C CA . GLU A 1 81 ? 3.975 -7.313 -10.843 1.00 60.72 81 GLU A CA 1
ATOM 667 C C . GLU A 1 81 ? 2.647 -7.387 -10.094 1.00 60.72 81 GLU A C 1
ATOM 669 O O . GLU A 1 81 ? 2.509 -6.854 -8.990 1.00 60.72 81 GLU A O 1
ATOM 674 N N . GLN A 1 82 ? 1.667 -8.034 -10.715 1.00 59.91 82 GLN A N 1
ATOM 675 C CA . GLN A 1 82 ? 0.417 -8.395 -10.069 1.00 59.91 82 GLN A CA 1
ATOM 676 C C . GLN A 1 82 ? 0.556 -9.816 -9.529 1.00 59.91 82 GLN A C 1
ATOM 678 O O . GLN A 1 82 ? 0.991 -10.705 -10.262 1.00 59.91 82 GLN A O 1
ATOM 683 N N . LEU A 1 83 ? 0.214 -9.993 -8.253 1.00 55.78 83 LEU A N 1
ATOM 684 C CA . LEU A 1 83 ? 0.138 -11.298 -7.598 1.00 55.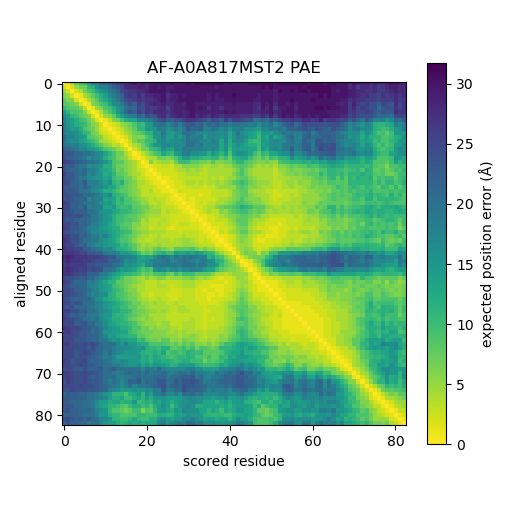78 83 LEU A CA 1
ATOM 685 C C . LEU A 1 83 ? -1.210 -11.967 -7.874 1.00 55.78 83 LEU A C 1
ATOM 687 O O . LEU A 1 83 ? -2.221 -11.229 -7.951 1.00 55.78 83 LEU A O 1
#

Sequence (83 aa):
SGLHKTRRRALPPVPHDQKFVVPPVYLETYSKERFLIYDKRKSQYGGRLMMFASPEQLDVLFHSDILFVDGTFRVSPILFEQL

Mean predicted aligned error: 12.58 Å

Secondary structure (DSSP, 8-state):
--------S-PPPPPS-------GGGTB-TTS-B-EEEEEEPSSS--EEEEE--HHHHHHHHH-S------------TT----